Protein AF-A0A3D5DLQ8-F1 (afdb_monomer_lite)

Structure (mmCIF, N/CA/C/O backbone):
data_AF-A0A3D5DLQ8-F1
#
_entry.id   AF-A0A3D5DLQ8-F1
#
loop_
_atom_site.group_PDB
_atom_site.id
_atom_site.type_symbol
_atom_site.label_atom_id
_atom_site.label_alt_id
_atom_site.label_comp_id
_atom_site.label_asym_id
_atom_site.label_entity_id
_atom_site.label_seq_id
_atom_site.pdbx_PDB_ins_code
_atom_site.Cartn_x
_atom_site.Cartn_y
_atom_site.Cartn_z
_atom_site.occupancy
_atom_site.B_iso_or_equiv
_atom_site.auth_seq_id
_atom_site.auth_comp_id
_atom_site.auth_asym_id
_atom_site.auth_atom_id
_atom_site.pdbx_PDB_model_num
ATOM 1 N N . TYR A 1 1 ? 6.750 -14.216 6.518 1.00 59.78 1 TYR A N 1
ATOM 2 C CA . TYR A 1 1 ? 5.858 -13.077 6.226 1.00 59.78 1 TYR A CA 1
ATOM 3 C C . TYR A 1 1 ? 5.991 -12.657 4.771 1.00 59.78 1 TYR A C 1
ATOM 5 O O . TYR A 1 1 ? 5.002 -12.673 4.071 1.00 59.78 1 TYR A O 1
ATOM 13 N N . GLU A 1 2 ? 7.196 -12.393 4.267 1.00 72.00 2 GLU A N 1
ATOM 14 C CA . GLU A 1 2 ? 7.397 -11.942 2.878 1.00 72.00 2 GLU A CA 1
ATOM 15 C C . GLU A 1 2 ? 7.037 -12.987 1.798 1.00 72.00 2 GLU A C 1
ATOM 17 O O . GLU A 1 2 ? 6.516 -12.643 0.740 1.00 72.00 2 GLU A O 1
ATOM 22 N N . GLU A 1 3 ? 7.234 -14.275 2.099 1.00 83.50 3 GLU A N 1
ATOM 23 C CA . GLU A 1 3 ? 6.949 -15.401 1.194 1.00 83.50 3 GLU A CA 1
ATOM 24 C C . GLU A 1 3 ? 5.498 -15.437 0.689 1.00 83.50 3 GLU A C 1
ATOM 26 O O . GLU A 1 3 ? 5.259 -15.723 -0.483 1.00 83.50 3 GLU A O 1
ATOM 31 N N . ILE A 1 4 ? 4.528 -15.119 1.557 1.00 83.75 4 ILE A N 1
ATOM 32 C CA . ILE A 1 4 ? 3.104 -15.168 1.197 1.00 83.75 4 ILE A CA 1
ATOM 33 C C . ILE A 1 4 ? 2.752 -14.070 0.190 1.00 83.75 4 ILE A C 1
ATOM 35 O O . ILE A 1 4 ? 2.017 -14.319 -0.757 1.00 83.75 4 ILE A O 1
ATOM 39 N N . PHE A 1 5 ? 3.338 -12.880 0.347 1.00 78.62 5 PHE A N 1
ATOM 40 C CA . PHE A 1 5 ? 3.122 -11.754 -0.557 1.00 78.62 5 PHE A CA 1
ATOM 41 C C . PHE A 1 5 ? 3.835 -11.951 -1.885 1.00 78.62 5 PHE A C 1
ATOM 43 O O . PHE A 1 5 ? 3.326 -11.511 -2.908 1.00 78.62 5 PHE A O 1
ATOM 50 N N . ARG A 1 6 ? 4.987 -12.630 -1.888 1.00 84.56 6 ARG A N 1
ATOM 51 C CA . ARG A 1 6 ? 5.660 -12.988 -3.135 1.00 84.56 6 ARG A CA 1
ATOM 52 C C . ARG A 1 6 ? 4.783 -13.904 -3.978 1.00 84.56 6 ARG A C 1
ATOM 54 O O . ARG A 1 6 ? 4.443 -13.521 -5.085 1.00 84.56 6 ARG A O 1
ATOM 61 N N . ARG A 1 7 ? 4.313 -15.016 -3.402 1.00 87.38 7 ARG A N 1
ATOM 62 C CA . ARG A 1 7 ? 3.413 -15.956 -4.092 1.00 87.38 7 ARG A CA 1
ATOM 63 C C . ARG A 1 7 ? 2.121 -15.289 -4.550 1.00 87.38 7 ARG A C 1
ATOM 65 O O . ARG A 1 7 ? 1.734 -15.433 -5.698 1.00 87.38 7 ARG A O 1
ATOM 72 N N . LEU A 1 8 ? 1.499 -14.498 -3.675 1.00 82.31 8 LEU A N 1
ATOM 73 C CA . LEU A 1 8 ? 0.249 -13.818 -4.000 1.00 82.31 8 LEU A CA 1
ATOM 74 C C . LEU A 1 8 ? 0.412 -12.830 -5.158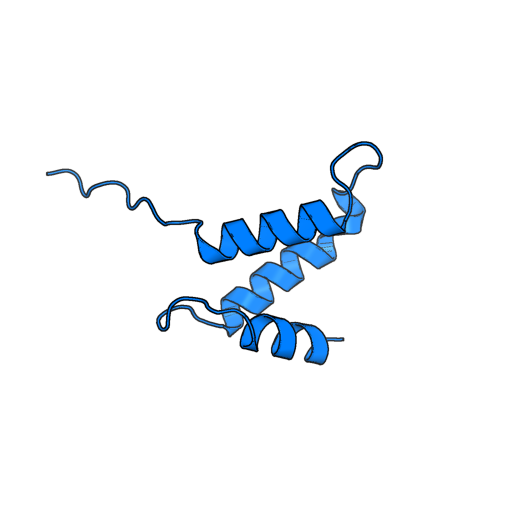 1.00 82.31 8 LEU A C 1
ATOM 76 O O . LEU A 1 8 ? -0.474 -12.756 -5.996 1.00 82.31 8 LEU A O 1
ATOM 80 N N . VAL A 1 9 ? 1.524 -12.089 -5.215 1.00 82.00 9 VAL A N 1
ATOM 81 C CA . VAL A 1 9 ? 1.830 -11.181 -6.331 1.00 82.00 9 VAL A CA 1
ATOM 82 C C . VAL A 1 9 ? 2.213 -11.954 -7.594 1.00 82.00 9 VAL A C 1
ATOM 84 O O . VAL A 1 9 ? 1.824 -11.542 -8.684 1.00 82.00 9 VAL A O 1
ATOM 87 N N . ASP A 1 10 ? 2.937 -13.067 -7.467 1.00 84.25 10 ASP A N 1
ATOM 88 C CA . ASP A 1 10 ? 3.312 -13.933 -8.590 1.00 84.25 10 ASP A CA 1
ATOM 89 C C . ASP A 1 10 ? 2.071 -14.506 -9.298 1.00 84.25 10 ASP A C 1
ATOM 91 O O . ASP A 1 10 ? 1.997 -14.475 -10.527 1.00 84.25 10 ASP A O 1
ATOM 95 N N . ASP A 1 11 ? 1.045 -14.879 -8.532 1.00 84.75 11 ASP A N 1
ATOM 96 C CA . ASP A 1 11 ? -0.220 -15.422 -9.041 1.00 84.75 11 ASP A CA 1
ATOM 97 C C . ASP A 1 11 ? -1.160 -14.364 -9.658 1.00 84.75 11 ASP A C 1
ATOM 99 O O . ASP A 1 11 ? -2.187 -14.717 -10.243 1.00 84.75 11 ASP A O 1
ATOM 103 N N . LEU A 1 12 ? -0.858 -13.061 -9.552 1.00 78.12 12 LEU A N 1
ATOM 104 C CA . LEU A 1 12 ? -1.690 -12.025 -10.171 1.00 78.12 12 LEU A CA 1
ATOM 105 C C . LEU A 1 12 ? -1.474 -11.992 -11.695 1.00 78.12 12 LEU A C 1
ATOM 107 O O . LEU A 1 12 ? -0.340 -11.804 -12.145 1.00 78.12 12 LEU A O 1
ATOM 111 N N . PRO A 1 13 ? -2.550 -12.054 -12.509 1.00 75.06 13 PRO A N 1
ATOM 112 C CA . PRO A 1 13 ? -2.446 -11.819 -13.948 1.00 75.06 13 PRO A CA 1
ATOM 113 C C . PRO A 1 13 ? -2.302 -10.321 -14.252 1.00 75.06 13 PRO A C 1
ATOM 115 O O . PRO A 1 13 ? -3.260 -9.680 -14.678 1.00 75.06 13 PRO A O 1
ATOM 118 N N . VAL A 1 14 ? -1.149 -9.738 -13.933 1.00 75.19 14 VAL A N 1
ATOM 119 C CA . VAL A 1 14 ? -0.767 -8.369 -14.325 1.00 75.19 14 VAL A CA 1
ATOM 120 C C . VAL A 1 14 ? -0.144 -8.367 -15.723 1.00 75.19 14 VAL A C 1
ATOM 122 O O . VAL A 1 14 ? 0.215 -9.429 -16.226 1.00 75.19 14 VAL A O 1
ATOM 125 N N . ALA A 1 15 ? -0.038 -7.195 -16.352 1.00 78.06 15 ALA A N 1
ATOM 126 C CA . ALA A 1 15 ? 0.640 -7.062 -17.639 1.00 78.06 15 ALA A CA 1
ATOM 127 C C . ALA A 1 15 ? 2.131 -7.440 -17.532 1.00 78.06 15 ALA A C 1
ATOM 129 O O . ALA A 1 15 ? 2.746 -7.281 -16.474 1.00 78.06 15 ALA A O 1
ATOM 130 N N . ASP A 1 16 ? 2.701 -7.956 -18.623 1.00 79.19 16 ASP A N 1
ATOM 131 C CA . ASP A 1 16 ? 4.064 -8.508 -18.648 1.00 79.19 16 ASP A CA 1
ATOM 132 C C . ASP A 1 16 ? 5.159 -7.456 -18.390 1.00 79.19 16 ASP A C 1
ATOM 134 O O . ASP A 1 16 ? 6.264 -7.799 -17.974 1.00 79.19 16 ASP A O 1
ATOM 138 N N . ASP A 1 17 ? 4.858 -6.178 -18.619 1.00 81.06 17 ASP A N 1
ATOM 139 C CA . ASP A 1 17 ? 5.753 -5.038 -18.402 1.00 81.06 17 ASP A CA 1
ATOM 140 C C . ASP A 1 17 ? 5.729 -4.502 -16.959 1.00 81.06 17 ASP A C 1
ATOM 142 O O . ASP A 1 17 ? 6.522 -3.627 -16.604 1.00 81.06 17 ASP A O 1
ATOM 146 N N . VAL A 1 18 ? 4.858 -5.036 -16.098 1.00 82.06 18 VAL A N 1
ATOM 147 C CA . VAL A 1 18 ? 4.775 -4.634 -14.691 1.00 82.06 18 VAL A CA 1
ATOM 148 C C . VAL A 1 18 ? 5.935 -5.224 -13.888 1.00 82.06 18 VAL A C 1
ATOM 150 O O . VAL A 1 18 ? 6.078 -6.441 -13.752 1.00 82.06 18 VAL A O 1
ATOM 153 N N . ASP A 1 19 ? 6.715 -4.357 -13.237 1.00 87.31 19 ASP A N 1
ATOM 154 C CA . ASP A 1 19 ? 7.730 -4.791 -12.277 1.00 87.31 19 ASP A CA 1
ATOM 155 C C . ASP A 1 19 ? 7.075 -5.346 -10.998 1.00 87.31 19 ASP A C 1
ATOM 157 O O . ASP A 1 19 ? 6.572 -4.621 -10.127 1.00 87.31 19 ASP A O 1
ATOM 161 N N . ARG A 1 20 ? 7.119 -6.675 -10.865 1.00 85.19 20 ARG A N 1
ATOM 162 C CA . ARG A 1 20 ? 6.553 -7.425 -9.734 1.00 85.19 20 ARG A CA 1
ATOM 163 C C . ARG A 1 20 ? 7.192 -7.076 -8.387 1.00 85.19 20 ARG A C 1
ATOM 165 O O . ARG A 1 20 ? 6.555 -7.258 -7.346 1.00 85.19 20 ARG A O 1
ATOM 172 N N . THR A 1 21 ? 8.426 -6.573 -8.368 1.00 89.19 21 THR A N 1
ATOM 173 C CA . THR A 1 21 ? 9.089 -6.127 -7.136 1.00 89.19 21 THR A CA 1
ATOM 174 C C . THR A 1 21 ? 8.457 -4.843 -6.629 1.00 89.19 21 THR A C 1
ATOM 176 O O . THR A 1 21 ? 8.049 -4.791 -5.466 1.00 89.19 21 THR A O 1
ATOM 179 N N . TYR A 1 22 ? 8.304 -3.836 -7.490 1.00 88.31 22 TYR A N 1
ATOM 180 C CA . TYR A 1 22 ? 7.653 -2.582 -7.105 1.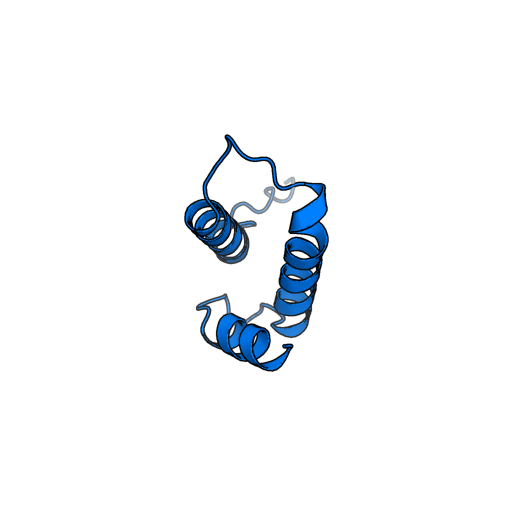00 88.31 22 TYR A CA 1
ATOM 181 C C . TYR A 1 22 ? 6.173 -2.784 -6.777 1.00 88.31 22 TYR A C 1
ATOM 183 O O . TYR A 1 22 ? 5.692 -2.228 -5.790 1.00 88.31 22 TYR A O 1
ATOM 191 N N . LEU A 1 23 ? 5.472 -3.653 -7.509 1.00 84.69 23 LEU A N 1
ATOM 192 C CA . LEU A 1 23 ? 4.099 -4.047 -7.184 1.00 84.69 23 LEU A CA 1
ATOM 193 C C . LEU A 1 23 ? 3.986 -4.611 -5.757 1.00 84.69 23 LEU A C 1
ATOM 195 O O . LEU A 1 23 ? 3.134 -4.183 -4.974 1.00 84.69 23 LEU A O 1
ATOM 199 N N . ARG A 1 24 ? 4.880 -5.537 -5.391 1.00 87.50 24 ARG A N 1
ATOM 200 C CA . ARG A 1 24 ? 4.915 -6.138 -4.052 1.00 87.50 24 ARG A CA 1
ATOM 201 C C . ARG A 1 24 ? 5.253 -5.116 -2.970 1.00 87.50 24 ARG A C 1
ATOM 203 O O . ARG A 1 24 ? 4.599 -5.119 -1.931 1.00 87.50 24 ARG A O 1
ATOM 210 N N . LEU A 1 25 ? 6.237 -4.246 -3.197 1.00 89.31 25 LEU A N 1
ATOM 211 C CA . LEU A 1 25 ? 6.614 -3.201 -2.237 1.00 89.31 25 LEU A C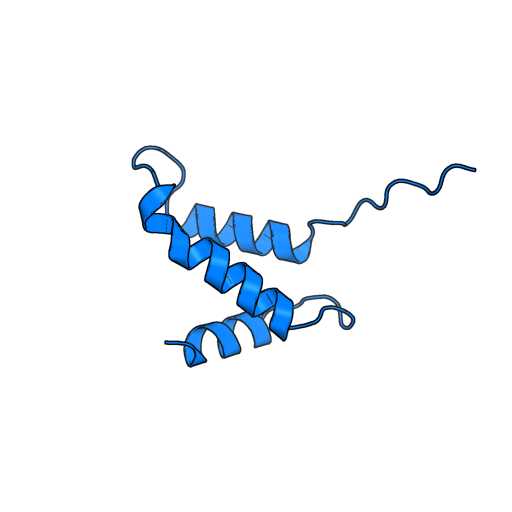A 1
ATOM 212 C C . LEU A 1 25 ? 5.470 -2.209 -1.997 1.00 89.31 25 LEU A C 1
ATOM 214 O O . LEU A 1 25 ? 5.191 -1.876 -0.846 1.00 89.31 25 LEU A O 1
ATOM 218 N N . THR A 1 26 ? 4.761 -1.800 -3.051 1.00 85.44 26 THR A N 1
ATOM 219 C CA . THR A 1 26 ? 3.578 -0.934 -2.943 1.00 85.44 26 THR A CA 1
ATOM 220 C C . THR A 1 26 ? 2.463 -1.608 -2.147 1.00 85.44 26 THR A C 1
ATOM 222 O O . THR A 1 26 ? 1.915 -1.001 -1.225 1.00 85.44 26 THR A O 1
ATOM 225 N N . LEU A 1 27 ? 2.158 -2.878 -2.443 1.00 82.62 27 LEU A N 1
ATOM 226 C CA . LEU A 1 27 ? 1.152 -3.648 -1.705 1.00 82.62 27 LEU A CA 1
ATOM 227 C C . LEU A 1 27 ? 1.521 -3.784 -0.219 1.00 82.62 27 LEU A C 1
ATOM 229 O O . LEU A 1 27 ? 0.682 -3.555 0.653 1.00 82.62 27 LEU A O 1
ATOM 233 N N . LEU A 1 28 ? 2.781 -4.118 0.074 1.00 85.50 28 LEU A N 1
ATOM 234 C CA . LEU A 1 28 ? 3.295 -4.227 1.440 1.00 85.50 28 LEU A CA 1
ATOM 235 C C . LEU A 1 28 ? 3.217 -2.891 2.184 1.00 85.50 28 LEU A C 1
ATOM 237 O O . LEU A 1 28 ? 2.769 -2.863 3.327 1.00 85.50 28 LEU A O 1
ATOM 241 N N . GLY A 1 29 ? 3.602 -1.784 1.544 1.00 86.88 29 GLY A N 1
ATOM 242 C CA . GLY A 1 29 ? 3.489 -0.444 2.122 1.00 86.88 29 GLY A CA 1
ATOM 243 C C . GLY A 1 29 ? 2.045 -0.083 2.473 1.00 86.88 29 GLY A C 1
ATOM 244 O O . GLY A 1 29 ? 1.773 0.360 3.590 1.00 86.88 29 GLY A O 1
ATOM 245 N N . ALA A 1 30 ? 1.106 -0.345 1.559 1.00 81.94 30 ALA A N 1
ATOM 246 C CA . ALA A 1 30 ? -0.315 -0.075 1.772 1.00 81.94 30 ALA A CA 1
ATOM 247 C C . ALA A 1 30 ? -0.904 -0.898 2.931 1.00 81.94 30 ALA A C 1
ATOM 249 O O . ALA A 1 30 ? -1.618 -0.357 3.782 1.00 81.94 30 ALA A O 1
ATOM 250 N N . ILE A 1 31 ? -0.586 -2.197 2.988 1.00 83.25 31 ILE A N 1
ATOM 251 C CA . ILE A 1 31 ? -1.106 -3.095 4.025 1.00 83.25 31 ILE A CA 1
ATOM 252 C C . ILE A 1 31 ? -0.447 -2.815 5.375 1.00 83.25 31 ILE A C 1
ATOM 254 O O . ILE A 1 31 ? -1.146 -2.822 6.383 1.00 83.25 31 ILE A O 1
ATOM 258 N N . ASN A 1 32 ? 0.847 -2.495 5.435 1.00 86.62 32 ASN A N 1
ATOM 259 C CA . ASN A 1 32 ? 1.517 -2.182 6.705 1.00 86.62 32 ASN A CA 1
ATOM 260 C C . ASN A 1 32 ? 0.874 -0.997 7.437 1.00 86.62 32 ASN A C 1
ATOM 262 O O . ASN A 1 32 ? 0.889 -0.949 8.665 1.00 86.62 32 ASN A O 1
ATOM 266 N N . TRP A 1 33 ? 0.267 -0.063 6.702 1.00 86.81 33 TRP A N 1
ATOM 267 C CA . TRP A 1 33 ? -0.398 1.101 7.284 1.00 86.81 33 TRP A CA 1
ATOM 268 C C . TRP A 1 33 ? -1.886 0.872 7.609 1.00 86.81 33 TRP A C 1
ATOM 270 O O . TRP A 1 33 ? -2.534 1.787 8.116 1.00 86.81 33 TRP A O 1
ATOM 280 N N . THR A 1 34 ? -2.450 -0.320 7.348 1.00 85.69 34 THR A N 1
ATOM 281 C CA . THR A 1 34 ? -3.893 -0.604 7.549 1.00 85.69 34 THR A CA 1
ATOM 282 C C . THR A 1 34 ? -4.372 -0.290 8.953 1.00 85.69 34 THR A C 1
ATOM 284 O O . THR A 1 34 ? -5.439 0.291 9.097 1.00 85.69 34 THR A O 1
ATOM 287 N N . LEU A 1 35 ? -3.574 -0.566 9.983 1.00 84.62 35 LEU A N 1
ATOM 288 C CA . LEU A 1 35 ? -3.930 -0.261 11.374 1.00 84.62 35 LEU A CA 1
ATOM 289 C C . LEU A 1 35 ? -4.171 1.235 11.646 1.00 84.62 35 LEU A C 1
ATOM 291 O O . LEU A 1 35 ? -4.820 1.571 12.631 1.00 84.62 35 LEU A O 1
ATOM 295 N N . ILE A 1 36 ? -3.655 2.130 10.798 1.00 89.31 36 ILE A N 1
ATOM 296 C CA . ILE A 1 36 ? -3.780 3.583 10.971 1.00 89.31 36 ILE A CA 1
ATOM 297 C C . ILE A 1 36 ? -5.002 4.136 10.233 1.00 89.31 36 ILE A C 1
ATOM 299 O O . ILE A 1 36 ? -5.663 5.046 10.732 1.00 89.31 36 ILE A O 1
ATOM 303 N N . TRP A 1 37 ? -5.303 3.620 9.041 1.00 86.31 37 TRP A N 1
ATOM 304 C CA . TRP A 1 37 ? -6.374 4.161 8.198 1.00 86.31 37 TRP A CA 1
ATOM 305 C C . TRP A 1 37 ? -7.655 3.325 8.204 1.00 86.31 37 TRP A C 1
ATOM 307 O O . TRP A 1 37 ? -8.721 3.864 7.901 1.00 86.31 37 TRP A O 1
ATOM 317 N N . TYR A 1 38 ? -7.584 2.038 8.553 1.00 89.12 38 TYR A N 1
ATOM 318 C CA . TYR A 1 38 ? -8.760 1.181 8.641 1.00 89.12 38 TYR A CA 1
ATOM 319 C C . TYR A 1 38 ? -9.671 1.665 9.766 1.00 89.12 38 TYR A C 1
ATOM 321 O O . TYR A 1 38 ? -9.251 1.828 10.913 1.00 8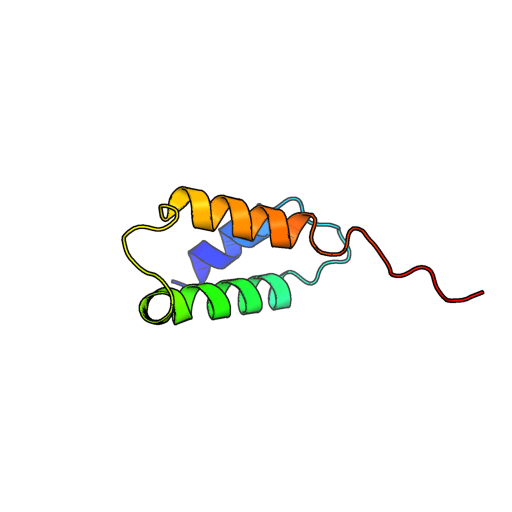9.12 38 TYR A O 1
ATOM 329 N N . ARG A 1 39 ? -10.943 1.877 9.433 1.00 86.62 39 ARG A N 1
ATOM 330 C CA . ARG A 1 39 ? -11.973 2.253 10.397 1.00 86.62 39 ARG A CA 1
ATOM 331 C C . ARG A 1 39 ? -13.119 1.249 10.337 1.00 86.62 39 ARG A C 1
ATOM 333 O O . ARG A 1 39 ? -13.665 1.034 9.253 1.00 86.62 39 ARG A O 1
ATOM 340 N N . PRO A 1 40 ? -13.519 0.668 11.480 1.00 82.88 40 PRO A N 1
ATOM 341 C CA . PRO A 1 40 ? -14.754 -0.100 11.565 1.00 82.88 40 PRO A CA 1
ATOM 342 C C . PRO A 1 40 ? -15.950 0.747 11.102 1.00 82.88 40 PRO A C 1
ATOM 344 O O . PRO A 1 40 ? -16.029 1.930 11.431 1.00 82.88 40 PRO A O 1
ATOM 347 N N . GLY A 1 41 ? -16.869 0.146 10.342 1.00 88.50 41 GLY A N 1
ATOM 348 C CA . GLY A 1 41 ? -18.039 0.827 9.764 1.00 88.50 41 GLY A CA 1
ATOM 349 C C . GLY A 1 41 ? -17.901 1.219 8.287 1.00 88.50 41 GLY A C 1
ATOM 350 O O . GLY A 1 41 ? -18.866 1.712 7.709 1.00 88.50 41 GLY A O 1
ATOM 351 N N . GLY A 1 42 ? -16.731 0.995 7.679 1.00 88.19 42 GLY A N 1
ATOM 352 C CA . GLY A 1 42 ? -16.533 1.025 6.226 1.00 88.19 42 GLY A CA 1
ATOM 353 C C . GLY A 1 42 ? -16.630 -0.365 5.585 1.00 88.19 42 GLY A C 1
ATOM 354 O O . GLY A 1 42 ? -17.232 -1.277 6.149 1.00 88.19 42 GLY A O 1
ATOM 355 N N . ASP A 1 43 ? -16.003 -0.518 4.416 1.00 91.94 43 ASP A N 1
ATOM 356 C CA . ASP A 1 43 ? -15.866 -1.814 3.744 1.00 91.94 43 ASP A CA 1
ATOM 357 C C . ASP A 1 43 ? -15.157 -2.839 4.647 1.00 91.94 43 ASP A C 1
ATOM 359 O O . ASP A 1 43 ? -14.196 -2.517 5.354 1.00 91.94 43 ASP A O 1
ATOM 363 N N . ASP A 1 44 ? -15.607 -4.093 4.591 1.00 90.88 44 ASP A N 1
ATOM 364 C CA . ASP A 1 44 ? -14.940 -5.192 5.279 1.00 90.88 44 ASP A CA 1
ATOM 365 C C . ASP A 1 44 ? -13.565 -5.508 4.640 1.00 90.88 44 ASP A C 1
ATOM 367 O O . ASP A 1 44 ? -13.304 -5.144 3.485 1.00 90.88 44 ASP A O 1
ATOM 371 N N . PRO A 1 45 ? -12.665 -6.210 5.356 1.00 85.75 45 PRO A N 1
ATOM 372 C CA . PRO A 1 45 ? -11.321 -6.503 4.858 1.00 85.75 45 PRO A CA 1
ATOM 373 C C . PRO A 1 45 ? -11.268 -7.227 3.505 1.00 85.75 45 PRO A C 1
ATOM 375 O O . PRO A 1 45 ? -10.362 -6.960 2.713 1.00 85.75 45 PRO A O 1
ATOM 378 N N . ALA A 1 46 ? -12.216 -8.124 3.214 1.00 86.12 46 ALA A N 1
ATOM 379 C CA . ALA A 1 46 ? -12.240 -8.847 1.944 1.00 86.12 46 ALA A CA 1
ATOM 380 C C . ALA A 1 46 ? -12.642 -7.914 0.795 1.00 86.12 46 ALA A C 1
ATOM 382 O O . ALA A 1 46 ? -12.019 -7.936 -0.271 1.00 86.12 46 ALA A O 1
ATOM 383 N N . THR A 1 47 ? -13.614 -7.032 1.035 1.00 90.56 47 THR A N 1
ATOM 384 C CA . THR A 1 47 ? -14.005 -5.985 0.083 1.00 90.56 47 THR A CA 1
ATOM 385 C C . THR A 1 47 ? -12.845 -5.026 -0.203 1.00 90.56 47 THR A C 1
ATOM 387 O O . THR A 1 47 ? -12.540 -4.753 -1.368 1.00 90.56 47 THR A O 1
ATOM 390 N N . ILE A 1 48 ? -12.134 -4.567 0.832 1.00 88.19 48 ILE A N 1
ATOM 391 C CA . ILE A 1 48 ? -10.936 -3.722 0.689 1.00 88.19 48 ILE A CA 1
ATOM 392 C C . ILE A 1 48 ? -9.873 -4.423 -0.168 1.00 88.19 48 ILE A C 1
ATOM 394 O O . ILE A 1 48 ? -9.359 -3.826 -1.118 1.00 88.19 48 ILE A O 1
ATOM 398 N N . ALA A 1 49 ? -9.565 -5.690 0.127 1.00 82.38 49 ALA A N 1
ATOM 399 C CA . ALA A 1 49 ? -8.583 -6.467 -0.627 1.00 82.38 49 ALA A CA 1
ATOM 400 C C . ALA A 1 49 ? -8.964 -6.578 -2.112 1.00 82.38 49 ALA A C 1
ATOM 402 O O . ALA A 1 49 ? -8.135 -6.315 -2.985 1.00 82.38 49 ALA A O 1
ATOM 403 N N . GLY A 1 50 ? -10.234 -6.878 -2.407 1.00 83.31 50 GLY A N 1
ATOM 404 C CA . GLY A 1 50 ? -10.744 -6.939 -3.778 1.00 83.31 50 GLY A CA 1
ATOM 405 C C . GLY A 1 50 ? -10.601 -5.611 -4.529 1.00 83.31 50 GLY A C 1
ATOM 406 O O . GLY A 1 50 ? -10.168 -5.594 -5.684 1.00 83.31 50 GLY A O 1
ATOM 407 N N . ARG A 1 51 ? -10.899 -4.479 -3.875 1.00 86.56 51 ARG A N 1
ATOM 408 C CA . ARG A 1 51 ? -10.744 -3.143 -4.479 1.00 86.56 51 ARG A CA 1
ATOM 409 C C . ARG A 1 51 ? -9.285 -2.788 -4.754 1.00 86.56 51 ARG A C 1
ATOM 411 O O . ARG A 1 51 ? -9.001 -2.266 -5.830 1.00 86.56 51 ARG A O 1
ATOM 418 N N . ILE A 1 52 ? -8.369 -3.089 -3.832 1.00 82.69 52 ILE A N 1
ATOM 419 C CA . ILE A 1 52 ? -6.928 -2.853 -4.024 1.00 82.69 52 ILE A CA 1
ATOM 420 C C . ILE A 1 52 ? -6.407 -3.683 -5.201 1.00 82.69 52 ILE A C 1
ATOM 422 O O . ILE A 1 52 ? -5.747 -3.140 -6.082 1.00 82.69 52 ILE A O 1
ATOM 426 N N . VAL A 1 53 ? -6.755 -4.972 -5.280 1.00 78.38 53 VAL A N 1
ATOM 427 C CA . VAL A 1 53 ? -6.354 -5.829 -6.411 1.00 78.38 53 VAL A CA 1
ATOM 428 C C . VAL A 1 53 ? -6.904 -5.294 -7.734 1.00 78.38 53 VAL A C 1
ATOM 430 O O . VAL A 1 53 ? -6.188 -5.271 -8.734 1.00 78.38 53 VAL A O 1
ATOM 433 N N . ARG A 1 54 ? -8.152 -4.812 -7.754 1.00 80.06 54 ARG A N 1
ATOM 434 C CA . ARG A 1 54 ? -8.748 -4.203 -8.950 1.00 80.06 54 ARG A CA 1
ATOM 435 C C . ARG A 1 54 ? -8.028 -2.916 -9.367 1.00 80.06 54 ARG A C 1
ATOM 437 O O . ARG A 1 54 ? -7.805 -2.723 -10.558 1.00 80.06 54 ARG A O 1
ATOM 444 N N . LEU A 1 55 ? -7.647 -2.070 -8.407 1.00 79.44 55 LEU A N 1
ATOM 445 C CA . LEU A 1 55 ? -6.849 -0.862 -8.648 1.00 79.44 55 LEU A CA 1
ATOM 446 C C . LEU A 1 55 ? -5.466 -1.194 -9.213 1.00 79.44 55 LEU A C 1
ATOM 448 O O . LEU A 1 55 ? -5.017 -0.514 -10.119 1.00 79.44 55 LEU A O 1
ATOM 452 N N . LEU A 1 56 ? -4.806 -2.243 -8.727 1.00 75.00 56 LEU A N 1
ATOM 453 C CA . LEU A 1 56 ? -3.500 -2.660 -9.252 1.00 75.00 56 LEU A CA 1
ATOM 454 C C . LEU A 1 56 ? -3.598 -3.275 -10.654 1.00 75.00 56 LEU A C 1
ATOM 456 O O . LEU A 1 56 ? -2.670 -3.157 -11.443 1.00 75.00 56 LEU A O 1
ATOM 460 N N . ARG A 1 57 ? -4.718 -3.936 -10.960 1.00 73.19 57 ARG A N 1
ATOM 461 C CA . ARG A 1 57 ? -4.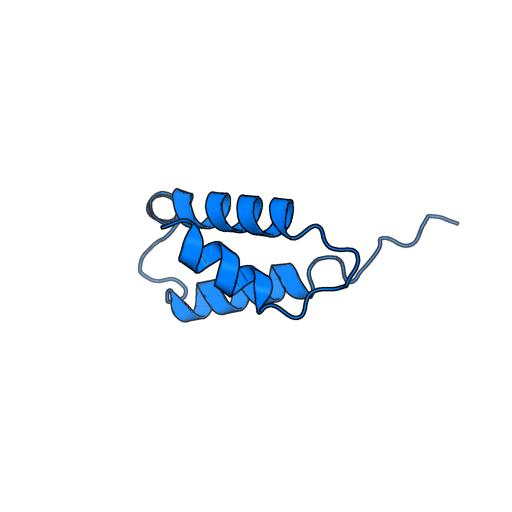965 -4.584 -12.254 1.00 73.19 57 ARG A CA 1
ATOM 462 C C . ARG A 1 57 ? -5.340 -3.601 -13.361 1.00 73.19 57 ARG A C 1
ATOM 464 O O . ARG A 1 57 ? -4.907 -3.791 -14.487 1.00 73.19 57 ARG A O 1
ATOM 471 N N . HIS A 1 58 ? -6.179 -2.619 -13.040 1.00 73.38 58 HIS A N 1
ATOM 472 C CA . HIS A 1 58 ? -6.822 -1.739 -14.025 1.00 73.38 58 HIS A CA 1
ATOM 473 C C . HIS A 1 58 ? -6.531 -0.248 -13.797 1.00 73.38 58 HIS A C 1
ATOM 475 O O . HIS A 1 58 ? -6.903 0.608 -14.600 1.00 73.38 58 HIS A O 1
ATOM 481 N N . GLY A 1 59 ? -5.918 0.111 -12.670 1.00 64.12 59 GLY A N 1
ATOM 482 C CA . GLY A 1 59 ? -5.530 1.487 -12.390 1.00 64.12 59 GLY A CA 1
ATOM 483 C C . GLY A 1 59 ? -4.391 1.881 -13.317 1.00 64.12 59 GLY A C 1
ATOM 484 O O . GLY A 1 59 ? -3.311 1.316 -13.212 1.00 64.12 59 GLY A O 1
ATOM 485 N N . ALA A 1 60 ? -4.673 2.857 -14.184 1.00 60.03 60 ALA A N 1
ATOM 486 C CA . ALA A 1 60 ? -3.893 3.356 -15.328 1.00 60.03 60 ALA A CA 1
ATOM 487 C C . ALA A 1 60 ? -4.447 2.986 -16.718 1.00 60.03 60 ALA A C 1
ATOM 489 O O . ALA A 1 60 ? -3.918 3.480 -17.709 1.00 60.03 60 ALA A O 1
ATOM 490 N N . GLU A 1 61 ? -5.573 2.266 -16.828 1.00 58.34 61 GLU A N 1
ATOM 491 C CA . GLU A 1 61 ? -6.233 1.989 -18.126 1.00 58.34 61 GLU A CA 1
ATOM 492 C C . GLU A 1 61 ? -6.819 3.232 -18.845 1.00 58.34 61 GLU A C 1
ATOM 494 O O . GLU A 1 61 ? -7.476 3.105 -19.871 1.00 58.34 61 GLU A O 1
ATOM 499 N N . ASN A 1 62 ? -6.536 4.451 -18.375 1.00 53.19 62 ASN A N 1
ATOM 500 C CA . ASN A 1 62 ? -6.725 5.683 -19.141 1.00 53.19 62 ASN A CA 1
ATOM 501 C C . ASN A 1 62 ? -5.411 6.476 -19.159 1.00 53.19 62 ASN A C 1
ATOM 503 O O . ASN A 1 62 ? -5.184 7.282 -18.250 1.00 53.19 62 ASN A O 1
ATOM 507 N N . PRO A 1 63 ? -4.535 6.295 -20.163 1.00 53.16 63 PRO A N 1
ATOM 508 C CA . PRO A 1 63 ? -3.523 7.302 -20.431 1.00 53.16 63 PRO A CA 1
ATOM 509 C C . PRO A 1 63 ? -4.241 8.627 -20.724 1.00 53.16 63 PRO A C 1
ATOM 511 O O . PRO A 1 63 ? -5.182 8.671 -21.518 1.00 53.16 63 PRO A O 1
ATOM 514 N N . ILE A 1 64 ? -3.813 9.713 -20.074 1.00 57.91 64 ILE A N 1
ATOM 515 C CA . ILE A 1 64 ? -4.154 11.068 -20.525 1.00 57.91 64 ILE A CA 1
ATOM 516 C C . ILE A 1 64 ? -3.734 11.116 -22.003 1.00 57.91 64 ILE A C 1
ATOM 518 O O . ILE A 1 64 ? -2.559 10.841 -22.269 1.00 57.91 64 ILE A O 1
ATOM 522 N N . PRO A 1 65 ? -4.637 11.392 -22.967 1.00 52.62 65 PRO A N 1
ATOM 523 C CA . PRO A 1 65 ? -4.235 11.495 -24.361 1.00 52.62 65 PRO A CA 1
ATOM 524 C C . PRO A 1 65 ? -3.121 12.531 -24.440 1.00 52.62 65 PRO A C 1
ATOM 526 O O . PRO A 1 65 ? -3.289 13.643 -23.932 1.00 52.62 65 PRO A O 1
ATOM 529 N N . ALA A 1 66 ? -1.975 12.158 -25.014 1.00 57.97 66 ALA A N 1
ATOM 530 C CA . ALA A 1 66 ? -0.914 13.118 -25.268 1.00 57.97 66 ALA A CA 1
ATOM 531 C C . ALA A 1 66 ? -1.532 14.283 -26.052 1.00 57.97 66 ALA A C 1
ATOM 533 O O . ALA A 1 66 ? -2.151 14.062 -27.096 1.00 57.97 66 ALA A O 1
ATOM 534 N N . ALA A 1 67 ? -1.451 15.490 -25.484 1.00 55.44 67 ALA A N 1
ATOM 535 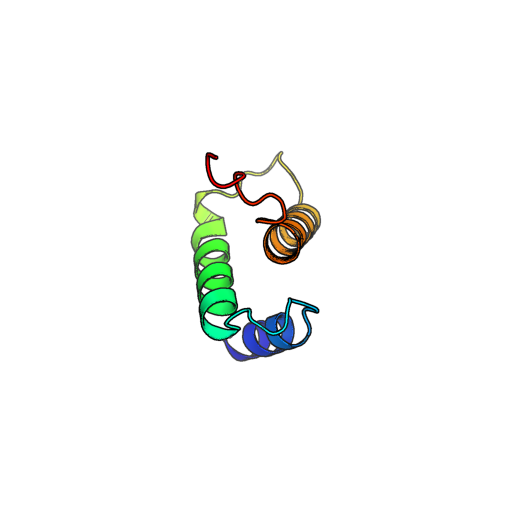C CA . ALA A 1 67 ? -1.974 16.693 -26.110 1.00 55.44 67 ALA A CA 1
ATOM 536 C C . ALA A 1 67 ? -1.410 16.785 -27.535 1.00 55.44 67 ALA A C 1
ATOM 538 O O . ALA A 1 67 ? -0.194 16.708 -27.719 1.00 55.44 67 ALA A O 1
ATOM 539 N N . SER A 1 68 ? -2.319 16.837 -28.513 1.00 59.34 68 SER A N 1
ATOM 540 C CA . SER A 1 68 ? -2.003 16.987 -29.937 1.00 59.34 68 SER A CA 1
ATOM 541 C C . SER A 1 68 ? -1.461 18.375 -30.249 1.00 59.34 68 SER A C 1
ATOM 543 O O . SER A 1 68 ? -1.913 19.338 -29.589 1.00 59.34 68 SER A O 1
#

Foldseek 3Di:
DLVVLLVVLVPQPADPPDDSVVVSVVVCVVVVCCVPPPDPPDDDPVRVVVVVSVCRRCVPVDDPPDDD

pLDDT: mean 79.46, std 10.67, range [52.62, 91.94]

Secondary structure (DSSP, 8-state):
-HHHHHHHHHTS---TTS-HHHHHHHHHHHHHTHHHH--TTSS-HHHHHHHHHHHHHHTT-SPPPPP-

Radius of gyration: 14.32 Å; chains: 1; bounding box: 27×33×42 Å

Sequence (68 aa):
YEEIFRRLVDDLPVADDVDRTYLRLTLLGAINWTLIWYRPGGDDPATIAGRIVRLLRHGAENPIPAAS